Protein AF-A0A952H9U9-F1 (afdb_monomer)

Mean predicted aligned error: 9.05 Å

Foldseek 3Di:
DVVVVCVVPPDQFEQADFPCVPDDNVQSVQCVVVVQGGNVSVLVLCQVVAQCSCVPGPPCDPVNVVVSLVVCQVRCVRHVGHRDPRNPDPPVNDDPVRVCVVDAADCPDDDLVRHDDDPVGFALPPPPDDDCVPDPQPDNTPSSVVVVVVVPDDDDDPVRVVVVVVVVPPD

Sequence (171 aa):
ALRWLEGLLAQTPRAGDAVASWLNPSLAAHIEQAGLFTLAQLIDHINGIGKLWHGSIPALGTAKAGLVVAWLGEHQASLGRAVGRHIVRARTALLRSELDAVVAPASDIRPLEKFIVPAELDGRHGAYRRPQAQCLLKASNDHQAILAWIQSKHGLTLEQKLALRAGRRHP

pLDDT: mean 88.31, std 11.75, range [41.78, 98.44]

Solvent-accessible surface area (backbone atoms only — not comparable to full-atom values): 10324 Å² total; per-residue (Å²): 115,67,72,61,53,52,66,74,64,61,74,78,66,42,29,82,40,48,33,62,81,79,40,59,64,74,58,22,52,35,40,38,74,66,73,32,54,24,44,44,50,44,42,52,47,38,56,71,62,24,68,62,44,45,78,81,31,72,96,46,48,71,69,60,48,49,51,53,52,51,54,48,54,76,41,20,81,60,33,74,48,72,68,53,71,60,42,80,47,55,76,88,78,51,54,70,69,63,58,53,66,75,54,72,70,39,72,62,99,56,61,77,96,34,42,44,70,55,81,94,71,28,48,63,82,40,94,84,59,74,61,67,94,80,44,91,64,96,44,77,30,48,66,50,42,51,51,54,52,57,68,70,53,79,74,78,51,71,66,57,52,50,52,56,55,57,62,71,70,60,133

Structure (mmCIF, N/CA/C/O backbone):
data_AF-A0A952H9U9-F1
#
_entry.id   AF-A0A952H9U9-F1
#
loop_
_atom_site.group_PDB
_atom_site.id
_atom_site.type_symbol
_atom_site.label_atom_id
_atom_site.label_alt_id
_atom_site.label_comp_id
_atom_site.label_asym_id
_atom_site.label_entity_id
_atom_site.label_seq_id
_atom_site.pdbx_PDB_ins_code
_atom_site.Cartn_x
_atom_site.Cartn_y
_atom_site.Cartn_z
_atom_site.occupancy
_atom_site.B_iso_or_equiv
_atom_site.auth_seq_id
_atom_site.auth_comp_id
_atom_site.auth_asym_id
_atom_site.auth_atom_id
_atom_site.pdbx_PDB_model_num
ATOM 1 N N . ALA A 1 1 ? -14.101 -13.080 39.343 1.00 52.91 1 ALA A N 1
ATOM 2 C CA . ALA A 1 1 ? -15.473 -13.161 38.798 1.00 52.91 1 ALA A CA 1
ATOM 3 C C . ALA A 1 1 ? -15.664 -12.266 37.564 1.00 52.91 1 ALA A C 1
ATOM 5 O O . ALA A 1 1 ? -16.077 -12.798 36.546 1.00 52.91 1 ALA A O 1
ATOM 6 N N . LEU A 1 2 ? -15.290 -10.972 37.586 1.00 56.38 2 LEU A N 1
ATOM 7 C CA . LEU A 1 2 ? -15.433 -10.073 36.417 1.00 56.38 2 LEU A CA 1
ATOM 8 C C . LEU A 1 2 ? -14.682 -10.533 35.148 1.00 56.38 2 LEU A C 1
ATOM 10 O O . LEU A 1 2 ? -15.258 -10.507 34.070 1.00 56.38 2 LEU A O 1
ATOM 14 N N . ARG A 1 3 ? -13.453 -11.056 35.278 1.00 53.44 3 ARG A N 1
ATOM 15 C CA . ARG A 1 3 ? -12.661 -11.568 34.137 1.00 53.44 3 ARG A CA 1
ATOM 16 C C . ARG A 1 3 ? -13.327 -12.697 33.337 1.00 53.44 3 ARG A C 1
ATOM 18 O O . ARG A 1 3 ? -13.009 -12.888 32.171 1.00 53.44 3 ARG A O 1
ATOM 25 N N . TRP A 1 4 ? -14.227 -13.460 33.958 1.00 48.09 4 TRP A N 1
ATOM 26 C CA . TRP A 1 4 ? -14.956 -14.539 33.285 1.00 48.09 4 TRP A CA 1
ATOM 27 C C . TRP A 1 4 ? -16.114 -13.990 32.433 1.00 48.09 4 TRP A C 1
ATOM 29 O O . TRP A 1 4 ? -16.327 -14.465 31.324 1.00 48.09 4 TRP A O 1
ATOM 39 N N . LEU A 1 5 ? -16.786 -12.927 32.897 1.00 43.91 5 LEU A N 1
ATOM 40 C CA . LEU A 1 5 ? -17.795 -12.191 32.122 1.00 43.91 5 LEU A CA 1
ATOM 41 C C . LEU A 1 5 ? -17.170 -11.344 31.002 1.00 43.91 5 LEU A C 1
ATOM 43 O O . LEU A 1 5 ? -17.731 -11.281 29.914 1.00 43.91 5 LEU A O 1
ATOM 47 N N . GLU A 1 6 ? -15.989 -10.760 31.229 1.00 50.59 6 GLU A N 1
ATOM 48 C CA . GLU A 1 6 ? -15.210 -10.083 30.177 1.00 50.59 6 GLU A CA 1
ATOM 49 C C . GLU A 1 6 ? -14.847 -11.048 29.038 1.00 50.59 6 GLU A C 1
ATOM 51 O O . GLU A 1 6 ? -14.993 -10.701 27.870 1.00 50.59 6 GLU A O 1
ATOM 56 N N . GLY A 1 7 ? -14.461 -12.289 29.358 1.00 53.38 7 GLY A N 1
ATOM 57 C CA . GLY A 1 7 ? -14.186 -13.325 28.356 1.00 53.38 7 GLY A CA 1
ATOM 58 C C . GLY A 1 7 ? -15.424 -13.835 27.604 1.00 53.38 7 GLY A C 1
ATOM 59 O O . GLY A 1 7 ? -15.295 -14.292 26.474 1.00 53.38 7 GLY A O 1
ATOM 60 N N . LEU A 1 8 ? -16.617 -13.738 28.201 1.00 48.03 8 LEU A N 1
ATOM 61 C CA . LEU A 1 8 ? -17.895 -14.146 27.596 1.00 48.03 8 LEU A CA 1
ATOM 62 C C . LEU A 1 8 ? -18.527 -13.058 26.710 1.00 48.03 8 LEU A C 1
ATOM 64 O O . LEU A 1 8 ? -19.363 -13.375 25.866 1.00 48.03 8 LEU A O 1
ATOM 68 N N . LEU A 1 9 ? -18.131 -11.793 26.887 1.00 53.78 9 LEU A N 1
ATOM 69 C CA . LEU A 1 9 ? -18.650 -10.639 26.140 1.00 53.78 9 LEU A CA 1
ATOM 70 C C . LEU A 1 9 ? -17.652 -10.045 25.140 1.00 53.78 9 LEU A C 1
ATOM 72 O O . LEU A 1 9 ? -18.038 -9.172 24.361 1.00 53.78 9 LEU A O 1
ATOM 76 N N . ALA A 1 10 ? -16.395 -10.497 25.143 1.00 67.50 10 ALA A N 1
ATOM 77 C CA . ALA A 1 10 ? -15.385 -10.076 24.181 1.00 67.50 10 ALA A CA 1
ATOM 78 C C . ALA A 1 10 ? -15.749 -10.588 22.781 1.00 67.50 10 ALA A C 1
ATOM 80 O O . ALA A 1 10 ? -15.315 -11.652 22.336 1.00 67.50 10 ALA A O 1
ATOM 81 N N . GLN A 1 11 ? -16.583 -9.820 22.083 1.00 82.31 11 GLN A N 1
ATOM 82 C CA . GLN A 1 11 ? -16.817 -10.025 20.665 1.00 82.31 11 GLN A CA 1
ATOM 83 C C . GLN A 1 11 ? -15.470 -9.920 19.947 1.00 82.31 11 GLN A C 1
ATOM 85 O O . GLN A 1 11 ? -14.582 -9.166 20.345 1.00 82.31 11 GLN A O 1
ATOM 90 N N . THR A 1 12 ? -15.281 -10.728 18.914 1.00 90.75 12 THR A N 1
ATOM 91 C CA . THR A 1 12 ? -14.065 -10.667 18.110 1.00 90.75 12 THR A CA 1
ATOM 92 C C . THR A 1 12 ? -14.292 -9.675 16.969 1.00 90.75 12 THR A C 1
ATOM 94 O O . THR A 1 12 ? -15.260 -9.868 16.227 1.00 90.75 12 THR A O 1
ATOM 97 N N . PRO A 1 13 ? -13.437 -8.651 16.791 1.00 94.25 13 PRO A N 1
ATOM 98 C CA . PRO A 1 13 ? -13.635 -7.650 15.754 1.00 94.25 13 PRO A CA 1
ATOM 99 C C . PRO A 1 13 ? -13.545 -8.276 14.369 1.00 94.25 13 PRO A C 1
ATOM 101 O O . PRO A 1 13 ? -12.637 -9.064 14.074 1.00 94.25 13 PRO A O 1
ATOM 104 N N . ARG A 1 14 ? -14.489 -7.903 13.510 1.00 96.25 14 ARG A N 1
ATOM 105 C CA . ARG A 1 14 ? -14.561 -8.315 12.109 1.00 96.25 14 ARG A CA 1
ATOM 106 C C . ARG A 1 14 ? -14.276 -7.125 11.212 1.00 96.25 14 ARG A C 1
ATOM 108 O O . ARG A 1 14 ? -14.555 -5.980 11.547 1.00 96.25 14 ARG A O 1
ATOM 115 N N . ALA A 1 15 ? -13.755 -7.401 10.021 1.00 96.31 15 ALA A N 1
ATOM 116 C CA . ALA A 1 15 ? -13.359 -6.357 9.075 1.00 96.31 15 ALA A CA 1
ATOM 117 C C . ALA A 1 15 ? -14.500 -5.371 8.742 1.00 96.31 15 ALA A C 1
ATOM 119 O O . ALA A 1 15 ? -14.254 -4.187 8.533 1.00 96.31 15 ALA A O 1
ATOM 120 N N . GLY A 1 16 ? -15.739 -5.866 8.683 1.00 96.94 16 GLY A N 1
ATOM 121 C CA . GLY A 1 16 ? -16.924 -5.065 8.372 1.00 96.94 16 GLY A CA 1
ATOM 122 C C . GLY A 1 16 ? -17.494 -4.274 9.550 1.00 96.94 16 GLY A C 1
ATOM 123 O O . GLY A 1 16 ? -18.430 -3.509 9.339 1.00 96.94 16 GLY A O 1
ATOM 124 N N . ASP A 1 17 ? -16.966 -4.446 10.762 1.00 96.94 17 ASP A N 1
ATOM 125 C CA . ASP A 1 17 ? -17.481 -3.744 11.932 1.00 96.94 17 ASP A CA 1
ATOM 126 C C . ASP A 1 17 ? -17.208 -2.244 11.833 1.00 96.94 17 ASP A C 1
ATOM 128 O O . ASP A 1 17 ? -16.177 -1.813 11.299 1.00 96.94 17 ASP A O 1
ATOM 132 N N . ALA A 1 18 ? -18.126 -1.454 12.390 1.00 97.62 18 ALA A N 1
ATOM 133 C CA . ALA A 1 18 ? -17.980 -0.011 12.443 1.00 97.62 18 ALA A CA 1
ATOM 134 C C . ALA A 1 18 ? -16.792 0.386 13.331 1.00 97.62 18 ALA A C 1
ATOM 136 O O . ALA A 1 18 ? -16.588 -0.176 14.410 1.00 97.62 18 ALA A O 1
ATOM 137 N N . VAL A 1 19 ? -16.030 1.402 12.925 1.00 96.88 19 VAL A N 1
ATOM 138 C CA . VAL A 1 19 ? -14.915 1.928 13.733 1.00 96.88 19 VAL A CA 1
ATOM 139 C C . VAL A 1 19 ? -15.396 2.439 15.097 1.00 96.88 19 VAL A C 1
ATOM 141 O O . VAL A 1 19 ? -14.703 2.260 16.099 1.00 96.88 19 VAL A O 1
ATOM 144 N N . ALA A 1 20 ? -16.611 2.993 15.166 1.00 96.25 20 ALA A N 1
ATOM 145 C CA . ALA A 1 20 ? -17.247 3.443 16.403 1.00 96.25 20 ALA A CA 1
ATOM 146 C C . ALA A 1 20 ? -17.583 2.316 17.392 1.00 96.25 20 ALA A C 1
ATOM 148 O O . ALA A 1 20 ? -17.741 2.585 18.580 1.00 96.25 20 ALA A O 1
ATOM 149 N N . SER A 1 21 ? -17.659 1.060 16.938 1.00 94.94 21 SER A N 1
ATOM 150 C CA . SER A 1 21 ? -17.891 -0.092 17.819 1.00 94.94 21 SER A CA 1
ATOM 151 C C . SER A 1 21 ? -16.646 -0.502 18.611 1.00 94.94 21 SER A C 1
ATOM 153 O O . SER A 1 21 ? -16.773 -1.195 19.616 1.00 94.94 21 SER A O 1
ATOM 155 N N . TRP A 1 22 ? -15.455 -0.080 18.171 1.00 94.62 22 TRP A N 1
ATOM 156 C CA . TRP A 1 22 ? -14.173 -0.574 18.691 1.00 94.62 22 TRP A CA 1
ATOM 157 C C . TRP A 1 22 ? -13.233 0.520 19.189 1.00 94.62 22 TRP A C 1
ATOM 159 O O . TRP A 1 22 ? -12.373 0.265 20.031 1.00 94.62 22 TRP A O 1
ATOM 169 N N . LEU A 1 23 ? -13.365 1.740 18.671 1.00 92.50 23 LEU A N 1
ATOM 170 C CA . LEU A 1 23 ? -12.487 2.854 19.006 1.00 92.50 23 LEU A CA 1
ATOM 171 C C . LEU A 1 23 ? -13.176 3.828 19.962 1.00 92.50 23 LEU A C 1
ATOM 173 O O . LEU A 1 23 ? -14.399 3.903 20.049 1.00 92.50 23 LEU A O 1
ATOM 177 N N . ASN A 1 24 ? -12.371 4.625 20.668 1.00 90.69 24 ASN A N 1
ATOM 178 C CA . ASN A 1 24 ? -12.890 5.702 21.508 1.00 90.69 24 ASN A CA 1
ATOM 179 C C . ASN A 1 24 ? -13.835 6.620 20.691 1.00 90.69 24 ASN A C 1
ATOM 181 O O . ASN A 1 24 ? -13.440 7.018 19.593 1.00 90.69 24 ASN A O 1
ATOM 185 N N . PRO A 1 25 ? -15.007 7.033 21.220 1.00 93.06 25 PRO A N 1
ATOM 186 C CA . PRO A 1 25 ? -16.011 7.777 20.451 1.00 93.06 25 PRO A CA 1
ATOM 187 C C . PRO A 1 25 ? -15.489 9.044 19.769 1.00 93.06 25 PRO A C 1
ATOM 189 O O . PRO A 1 25 ? -15.823 9.314 18.619 1.00 93.06 25 PRO A O 1
ATOM 192 N N . SER A 1 26 ? -14.618 9.806 20.442 1.00 92.06 26 SER A N 1
ATOM 193 C CA . SER A 1 26 ? -14.026 11.006 19.845 1.00 92.06 26 SER A CA 1
ATOM 194 C C . SER A 1 26 ? -13.116 10.644 18.673 1.00 92.06 26 SER A C 1
ATOM 196 O O . SER A 1 26 ? -13.159 11.295 17.636 1.00 92.06 26 SER A O 1
ATOM 198 N N . LEU A 1 27 ? -12.308 9.591 18.804 1.00 92.31 27 LEU A N 1
ATOM 199 C CA . LEU A 1 27 ? -11.440 9.125 17.726 1.00 92.31 27 LEU A CA 1
ATOM 200 C C . LEU A 1 27 ? -12.250 8.571 16.547 1.00 92.31 27 LEU A C 1
ATOM 202 O O . LEU A 1 27 ? -11.966 8.926 15.406 1.00 92.31 27 LEU A O 1
ATOM 206 N N . ALA A 1 28 ? -13.255 7.741 16.828 1.00 95.38 28 ALA A N 1
ATOM 207 C CA . ALA A 1 28 ? -14.143 7.185 15.816 1.00 95.38 28 ALA A CA 1
ATOM 208 C C . ALA A 1 28 ? -14.814 8.292 14.994 1.00 95.38 28 ALA A C 1
ATOM 210 O O . ALA A 1 28 ? -14.739 8.249 13.773 1.00 95.38 28 ALA A O 1
ATOM 211 N N . ALA A 1 29 ? -15.331 9.340 15.643 1.00 95.94 29 ALA A N 1
ATOM 212 C CA . ALA A 1 29 ? -15.954 10.466 14.949 1.00 95.94 29 ALA A CA 1
ATOM 213 C C . ALA A 1 29 ? -15.005 11.160 13.953 1.00 95.94 29 ALA A C 1
ATOM 215 O O . ALA A 1 29 ? -15.408 11.460 12.833 1.00 95.94 29 ALA A O 1
ATOM 216 N N . HIS A 1 30 ? -13.736 11.386 14.314 1.00 95.69 30 HIS A N 1
ATOM 217 C CA . HIS A 1 30 ? -12.762 11.982 13.386 1.00 95.69 30 HIS A CA 1
ATOM 218 C C . HIS A 1 30 ? -12.423 11.049 12.212 1.00 95.69 30 HIS A C 1
ATOM 220 O O . HIS A 1 30 ? -12.217 11.513 11.093 1.00 95.69 30 HIS A O 1
ATOM 226 N N . ILE A 1 31 ? -12.357 9.737 12.460 1.00 95.81 31 ILE A N 1
ATOM 227 C CA . ILE A 1 31 ? -12.095 8.719 11.432 1.00 95.81 31 ILE A CA 1
ATOM 228 C C . ILE A 1 31 ? -13.292 8.607 10.466 1.00 95.81 31 ILE A C 1
ATOM 230 O O . ILE A 1 31 ? -13.101 8.600 9.251 1.00 95.81 31 ILE A O 1
ATOM 234 N N . GLU A 1 32 ? -14.520 8.621 10.981 1.00 97.06 32 GLU A N 1
ATOM 235 C CA . GLU A 1 32 ? -15.754 8.608 10.184 1.00 97.06 32 GLU A CA 1
ATOM 236 C C . GLU A 1 32 ? -15.929 9.897 9.372 1.00 97.06 32 GLU A C 1
ATOM 238 O O . GLU A 1 32 ? -16.297 9.843 8.201 1.00 97.06 32 GLU A O 1
ATOM 243 N N . GLN A 1 33 ? -15.583 11.059 9.938 1.00 96.06 33 GLN A N 1
ATOM 244 C CA . GLN A 1 33 ? -15.540 12.331 9.202 1.00 96.06 33 GLN A CA 1
ATOM 245 C C . GLN A 1 33 ? -14.514 12.319 8.059 1.00 96.06 33 GLN A C 1
ATOM 247 O O . GLN A 1 33 ? -14.696 13.022 7.067 1.00 96.06 33 GLN A O 1
ATOM 252 N N . ALA A 1 34 ? -13.462 11.502 8.167 1.00 94.62 34 ALA A N 1
ATOM 253 C CA . ALA A 1 34 ? -12.514 11.246 7.084 1.00 94.62 34 ALA A CA 1
ATOM 254 C C . ALA A 1 34 ? -13.016 10.196 6.066 1.00 94.62 34 ALA A C 1
ATOM 256 O O . ALA A 1 34 ? -12.274 9.823 5.158 1.00 94.62 34 ALA A O 1
ATOM 257 N N . GLY A 1 35 ? -14.262 9.724 6.195 1.00 96.31 35 GLY A N 1
ATOM 258 C CA . GLY A 1 35 ? -14.905 8.776 5.281 1.00 96.31 35 GLY A CA 1
ATOM 259 C C . GLY A 1 35 ? -14.584 7.303 5.553 1.00 96.31 35 GLY A C 1
ATOM 260 O O . GLY A 1 35 ? -14.840 6.456 4.698 1.00 96.31 35 GLY A O 1
ATOM 261 N N . LEU A 1 36 ? -14.009 6.983 6.715 1.00 97.25 36 LEU A N 1
ATOM 262 C CA . LEU A 1 36 ? -13.606 5.627 7.088 1.00 97.25 36 LEU A CA 1
ATOM 263 C C . LEU A 1 36 ? -14.576 5.083 8.142 1.00 97.25 36 LEU A C 1
ATOM 265 O O . LEU A 1 36 ? -14.476 5.412 9.318 1.00 97.25 36 LEU A O 1
ATOM 269 N N . PHE A 1 37 ? -15.522 4.243 7.732 1.00 97.94 37 PHE A N 1
ATOM 270 C CA . PHE A 1 37 ? -16.595 3.771 8.614 1.00 97.94 37 PHE A CA 1
ATOM 271 C C . PHE A 1 37 ? -16.340 2.377 9.176 1.00 97.94 37 PHE A C 1
ATOM 273 O O . PHE A 1 37 ? -16.841 2.052 10.245 1.00 97.94 37 PHE A O 1
ATOM 280 N N . THR A 1 38 ? -15.545 1.556 8.489 1.00 98.44 38 THR A N 1
ATOM 281 C CA . THR A 1 38 ? -15.274 0.163 8.876 1.00 98.44 38 THR A CA 1
ATOM 282 C C . THR A 1 38 ? -13.806 -0.077 9.205 1.00 98.44 38 THR A C 1
ATOM 284 O O . THR A 1 38 ? -12.916 0.618 8.702 1.00 98.44 38 THR A O 1
ATOM 287 N N . LEU A 1 39 ? -13.531 -1.112 10.003 1.00 98.25 39 LEU A N 1
ATOM 288 C CA . LEU A 1 39 ? -12.158 -1.537 10.289 1.00 98.25 39 LEU A CA 1
ATOM 289 C C . LEU A 1 39 ? -11.389 -1.908 9.008 1.00 98.25 39 LEU A C 1
ATOM 291 O O . LEU A 1 39 ? -10.211 -1.581 8.886 1.00 98.25 39 LEU A O 1
ATOM 295 N N . ALA A 1 40 ? -12.050 -2.520 8.021 1.00 97.94 40 ALA A N 1
ATOM 296 C CA . ALA A 1 40 ? -11.459 -2.822 6.718 1.00 97.94 40 ALA A CA 1
ATOM 297 C C . ALA A 1 40 ? -11.025 -1.554 5.971 1.00 97.94 40 ALA A C 1
ATOM 299 O O . ALA A 1 40 ? -9.887 -1.484 5.512 1.00 97.94 40 ALA A O 1
ATOM 300 N N . GLN A 1 41 ? -11.898 -0.544 5.893 1.00 98.19 41 GLN A N 1
ATOM 301 C CA . GLN A 1 41 ? -11.571 0.739 5.260 1.00 98.19 41 GLN A CA 1
ATOM 302 C C . GLN A 1 41 ? -10.400 1.427 5.961 1.00 98.19 41 GLN A C 1
ATOM 304 O O . GLN A 1 41 ? -9.511 1.956 5.297 1.00 98.19 41 GLN A O 1
ATOM 309 N N . LEU A 1 42 ? -10.367 1.385 7.294 1.00 97.50 42 LEU A N 1
ATOM 310 C CA . LEU A 1 42 ? -9.265 1.944 8.067 1.00 97.50 42 LEU A CA 1
ATOM 311 C C . LEU A 1 42 ? -7.939 1.229 7.764 1.00 97.50 42 LEU A C 1
ATOM 313 O O . LEU A 1 42 ? -6.937 1.898 7.516 1.00 97.50 42 LEU A O 1
ATOM 317 N N . ILE A 1 43 ? -7.920 -0.108 7.729 1.00 97.69 43 ILE A N 1
ATOM 318 C CA . ILE A 1 43 ? -6.713 -0.882 7.385 1.00 97.69 43 ILE A CA 1
ATOM 319 C C . ILE A 1 43 ? -6.251 -0.573 5.957 1.00 97.69 43 ILE A C 1
ATOM 321 O O . ILE A 1 43 ? -5.055 -0.376 5.732 1.00 97.69 43 ILE A O 1
ATOM 325 N N . ASP A 1 44 ? -7.176 -0.491 5.002 1.00 97.38 44 ASP A N 1
ATOM 326 C CA . ASP A 1 44 ? -6.860 -0.200 3.602 1.00 97.38 44 ASP A CA 1
ATOM 327 C C . ASP A 1 44 ? -6.295 1.215 3.437 1.00 97.38 44 ASP A C 1
ATOM 329 O O . ASP A 1 44 ? -5.292 1.404 2.747 1.00 97.38 44 ASP A O 1
ATOM 333 N N . HIS A 1 45 ? -6.861 2.197 4.143 1.00 96.75 45 HIS A N 1
ATOM 334 C CA . HIS A 1 45 ? -6.348 3.568 4.195 1.00 96.75 45 HIS A CA 1
ATOM 335 C C . HIS A 1 45 ? -4.945 3.636 4.806 1.00 96.75 45 HIS A C 1
ATOM 337 O O . HIS A 1 45 ? -4.041 4.249 4.230 1.00 96.75 45 HIS A O 1
ATOM 343 N N . ILE A 1 46 ? -4.737 2.961 5.943 1.00 96.19 46 ILE A N 1
ATOM 344 C CA . ILE A 1 46 ? -3.424 2.847 6.590 1.00 96.19 46 ILE A CA 1
ATOM 345 C C . ILE A 1 46 ? -2.411 2.275 5.593 1.00 96.19 46 ILE A C 1
ATOM 347 O O . ILE A 1 46 ? -1.364 2.878 5.357 1.00 96.19 46 ILE A O 1
ATOM 351 N N . ASN A 1 47 ? -2.741 1.149 4.959 1.00 95.44 47 ASN A N 1
ATOM 352 C CA . ASN A 1 47 ? -1.878 0.463 4.000 1.00 95.44 47 ASN A CA 1
ATOM 353 C C . ASN A 1 47 ? -1.599 1.277 2.735 1.00 95.44 47 ASN A C 1
ATOM 355 O O . ASN A 1 47 ? -0.463 1.248 2.253 1.00 95.44 47 ASN A O 1
ATOM 359 N N . GLY A 1 48 ? -2.587 2.016 2.234 1.00 93.44 48 GLY A N 1
ATOM 360 C CA . GLY A 1 48 ? -2.460 2.849 1.042 1.00 93.44 48 GLY A CA 1
ATOM 361 C C . GLY A 1 48 ? -1.570 4.074 1.250 1.00 93.44 48 GLY A C 1
ATOM 362 O O . GLY A 1 48 ? -0.730 4.368 0.402 1.00 93.44 48 GLY A O 1
ATOM 363 N N . ILE A 1 49 ? -1.706 4.773 2.384 1.00 92.50 49 ILE A N 1
ATOM 364 C CA . ILE A 1 49 ? -0.932 6.000 2.652 1.00 92.50 49 ILE A CA 1
ATOM 365 C C . ILE A 1 49 ? 0.423 5.699 3.308 1.00 92.50 49 ILE A C 1
ATOM 367 O O . ILE A 1 49 ? 1.411 6.403 3.078 1.00 92.50 49 ILE A O 1
ATOM 371 N N . GLY A 1 50 ? 0.513 4.648 4.121 1.00 90.88 50 GLY A N 1
ATOM 372 C CA . GLY A 1 50 ? 1.741 4.292 4.823 1.00 90.88 50 GLY A CA 1
ATOM 373 C C . GLY A 1 50 ? 1.939 5.074 6.121 1.00 90.88 50 GLY A C 1
ATOM 374 O O . GLY A 1 50 ? 0.991 5.480 6.784 1.00 90.88 50 GLY A O 1
ATOM 375 N N . LYS A 1 51 ? 3.199 5.309 6.507 1.00 87.25 51 LYS A N 1
ATOM 376 C CA . LYS A 1 51 ? 3.587 5.895 7.808 1.00 87.25 51 LYS A CA 1
ATOM 377 C C . LYS A 1 51 ? 2.850 7.193 8.190 1.00 87.25 51 LYS A C 1
ATOM 379 O O . LYS A 1 51 ? 2.697 7.471 9.373 1.00 87.25 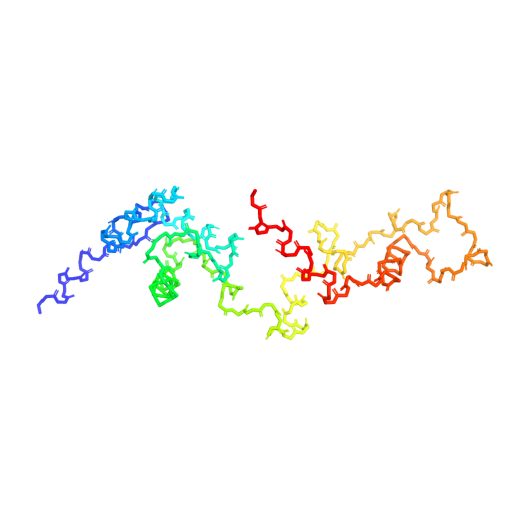51 LYS A O 1
ATOM 384 N N . LEU A 1 52 ? 2.419 7.990 7.210 1.00 89.44 52 LEU A N 1
ATOM 385 C CA . LEU A 1 52 ? 1.767 9.290 7.419 1.00 89.44 52 LEU A CA 1
ATOM 386 C C . LEU A 1 52 ? 0.235 9.243 7.287 1.00 89.44 52 LEU A C 1
ATOM 388 O O . LEU A 1 52 ? -0.386 10.297 7.182 1.00 89.44 52 LEU A O 1
ATOM 392 N N . TRP A 1 53 ? -0.383 8.057 7.302 1.00 93.56 53 TRP A N 1
ATOM 393 C CA . TRP A 1 53 ? -1.831 7.866 7.119 1.00 93.56 53 TRP A CA 1
ATOM 394 C C . TRP A 1 53 ? -2.710 8.715 8.044 1.00 93.56 53 TRP A C 1
ATOM 396 O O . TRP A 1 53 ? -3.804 9.121 7.659 1.00 93.56 53 TRP A O 1
ATOM 406 N N . HIS A 1 54 ? -2.227 8.994 9.255 1.00 94.44 54 HIS A N 1
ATOM 407 C CA . HIS A 1 54 ? -2.953 9.772 10.251 1.00 94.44 54 HIS A CA 1
ATOM 408 C C . HIS A 1 54 ? -2.924 11.283 9.972 1.00 94.44 54 HIS A C 1
ATOM 410 O O . HIS A 1 54 ? -3.689 12.028 10.571 1.00 94.44 54 HIS A O 1
ATOM 416 N N . GLY A 1 55 ? -2.053 11.754 9.072 1.00 93.06 55 GLY A N 1
ATOM 417 C CA . GLY A 1 55 ? -1.854 13.180 8.805 1.00 93.06 55 GLY A CA 1
ATOM 418 C C . GLY A 1 55 ? -3.068 13.887 8.197 1.00 93.06 55 GLY A C 1
ATOM 419 O O . GLY A 1 55 ? -3.173 15.102 8.323 1.00 93.06 55 GLY A O 1
ATOM 420 N N . SER A 1 56 ? -3.985 13.146 7.567 1.00 89.00 56 SER A N 1
ATOM 421 C CA . SER A 1 56 ? -5.235 13.681 7.014 1.00 89.00 56 SER A CA 1
ATOM 422 C C . SER A 1 56 ? -6.421 13.604 7.980 1.00 89.00 56 SER A C 1
ATOM 424 O O . SER A 1 56 ? -7.505 14.050 7.621 1.00 89.00 56 SER A O 1
ATOM 426 N N . ILE A 1 57 ? -6.247 13.028 9.176 1.00 92.38 57 ILE A N 1
ATOM 427 C CA . ILE A 1 57 ? -7.325 12.821 10.150 1.00 92.38 57 ILE A CA 1
ATOM 428 C C . ILE A 1 57 ? -7.128 13.814 11.305 1.00 92.38 57 ILE A C 1
ATOM 430 O O . ILE A 1 57 ? -6.153 13.692 12.058 1.00 92.38 57 ILE A O 1
ATOM 434 N N . PRO A 1 58 ? -8.019 14.810 11.469 1.00 88.62 58 PRO A N 1
ATOM 435 C CA . PRO A 1 58 ? -7.898 15.790 12.541 1.00 88.62 58 PRO A CA 1
ATOM 436 C C . PRO A 1 58 ? -7.846 15.125 13.924 1.00 88.62 58 PRO A C 1
ATOM 438 O O . PRO A 1 58 ? -8.452 14.082 14.154 1.00 88.62 58 PRO A O 1
ATOM 441 N N . ALA A 1 59 ? -7.093 15.724 14.851 1.00 86.94 59 ALA A N 1
ATOM 442 C CA . ALA A 1 59 ? -6.920 15.249 16.232 1.00 86.94 59 ALA A CA 1
ATOM 443 C C . ALA A 1 59 ? -6.314 13.831 16.410 1.00 86.94 59 ALA A C 1
ATOM 445 O O . ALA A 1 59 ? -6.225 13.334 17.545 1.00 86.94 59 ALA A O 1
ATOM 446 N N . LEU A 1 60 ? -5.818 13.204 15.333 1.00 92.75 60 LEU A N 1
ATOM 447 C CA . LEU A 1 60 ? -5.116 11.921 15.365 1.00 92.75 60 LEU A CA 1
ATOM 448 C C . LEU A 1 60 ? -3.590 12.101 15.297 1.00 92.75 60 LEU A C 1
ATOM 450 O O . LEU A 1 60 ? -2.957 12.100 14.241 1.00 92.75 60 LEU A O 1
ATOM 454 N N . GLY A 1 61 ? -2.983 12.251 16.475 1.00 90.75 61 GLY A N 1
ATOM 455 C CA . GLY A 1 61 ? -1.528 12.310 16.628 1.00 90.75 61 GLY A CA 1
ATOM 456 C C . GLY A 1 61 ? -0.841 10.947 16.481 1.00 90.75 61 GLY A C 1
ATOM 457 O O . GLY A 1 61 ? -1.473 9.895 16.579 1.00 90.75 61 GLY A O 1
ATOM 458 N N . THR A 1 62 ? 0.485 10.973 16.333 1.00 91.50 62 THR A N 1
ATOM 459 C CA . THR A 1 62 ? 1.343 9.785 16.155 1.00 91.50 62 THR A CA 1
ATOM 460 C C . THR A 1 62 ? 1.153 8.727 17.244 1.00 91.50 62 THR A C 1
ATOM 462 O O . THR A 1 62 ? 1.077 7.543 16.932 1.00 91.50 62 THR A O 1
ATOM 465 N N . ALA A 1 63 ? 1.034 9.135 18.512 1.00 92.19 63 ALA A N 1
ATOM 466 C CA . ALA A 1 63 ? 0.849 8.211 19.633 1.00 92.19 63 ALA A CA 1
ATOM 467 C C . ALA A 1 63 ? -0.479 7.438 19.534 1.00 92.19 63 ALA A C 1
ATOM 469 O O . ALA A 1 63 ? -0.489 6.212 19.597 1.00 92.19 63 ALA A O 1
ATOM 470 N N . LYS A 1 64 ? -1.594 8.146 19.304 1.00 92.50 64 LYS A N 1
ATOM 471 C CA . LYS A 1 64 ? -2.920 7.530 19.123 1.00 92.50 64 LYS A CA 1
ATOM 472 C C . LYS A 1 64 ? -2.958 6.648 17.873 1.00 92.50 64 LYS A C 1
ATOM 474 O O . LYS A 1 64 ? -3.479 5.542 17.929 1.00 92.50 64 LYS A O 1
ATOM 479 N N . ALA A 1 65 ? -2.361 7.106 16.773 1.00 94.25 65 ALA A N 1
ATOM 480 C CA . ALA A 1 65 ? -2.235 6.317 15.551 1.00 94.25 65 ALA A CA 1
ATOM 481 C C . ALA A 1 65 ? -1.445 5.017 15.790 1.00 94.25 65 ALA A C 1
ATOM 483 O O . ALA A 1 65 ? -1.829 3.964 15.288 1.00 94.25 65 ALA A O 1
ATOM 484 N N . GLY A 1 66 ? -0.380 5.076 16.595 1.00 94.19 66 GLY A N 1
ATOM 485 C CA . GLY A 1 66 ? 0.392 3.905 17.005 1.00 94.19 66 GLY A CA 1
ATOM 486 C C . GLY A 1 66 ? -0.440 2.890 17.789 1.00 94.19 66 GLY A C 1
ATOM 487 O O . GLY A 1 66 ? -0.373 1.703 17.487 1.00 94.19 66 GLY A O 1
ATOM 488 N N . LEU A 1 67 ? -1.273 3.351 18.729 1.00 94.44 67 LEU A N 1
ATOM 489 C CA . LEU A 1 67 ? -2.189 2.481 19.478 1.00 94.44 67 LEU A CA 1
ATOM 490 C C . LEU A 1 67 ? -3.216 1.802 18.564 1.00 94.44 67 LEU A C 1
ATOM 492 O O . LEU A 1 67 ? -3.444 0.604 18.696 1.00 94.44 67 LEU A O 1
ATOM 496 N N . VAL A 1 68 ? -3.786 2.540 17.605 1.00 94.94 68 VAL A N 1
ATOM 497 C CA . VAL A 1 68 ? -4.708 1.973 16.606 1.00 94.94 68 VAL A CA 1
ATOM 498 C C . VAL A 1 68 ? -4.017 0.882 15.789 1.00 94.94 68 VAL A C 1
ATOM 500 O O . VAL A 1 68 ? -4.555 -0.210 15.641 1.00 94.94 68 VAL A O 1
ATOM 503 N N . VAL A 1 69 ? -2.807 1.147 15.286 1.00 95.81 69 VAL A N 1
ATOM 504 C CA . VAL A 1 69 ? -2.037 0.166 14.506 1.00 95.81 69 VAL A CA 1
ATOM 505 C C . VAL A 1 69 ? -1.688 -1.071 15.336 1.00 95.81 69 VAL A C 1
ATOM 507 O O . VAL A 1 69 ? -1.799 -2.183 14.825 1.00 95.81 69 VAL A O 1
ATOM 510 N N . ALA A 1 70 ? -1.294 -0.895 16.601 1.00 94.88 70 ALA A N 1
ATOM 511 C CA . ALA A 1 70 ? -0.998 -2.005 17.503 1.00 94.88 70 ALA A CA 1
ATOM 512 C C . ALA A 1 70 ? -2.235 -2.888 17.720 1.00 94.88 70 ALA A C 1
ATOM 514 O O . ALA A 1 70 ? -2.171 -4.092 17.481 1.00 94.88 70 ALA A O 1
ATOM 515 N N . TRP A 1 71 ? -3.376 -2.277 18.053 1.00 95.62 71 TRP A N 1
ATOM 516 C CA . TRP A 1 71 ? -4.636 -2.991 18.257 1.00 95.62 71 TRP A CA 1
ATOM 517 C C . TRP A 1 71 ? -5.095 -3.744 16.997 1.00 95.62 71 TRP A C 1
ATOM 519 O O . TRP A 1 71 ? -5.462 -4.916 17.074 1.00 95.62 71 TRP A O 1
ATOM 529 N N . LEU A 1 72 ? -5.008 -3.121 15.815 1.00 95.62 72 LEU A N 1
ATOM 530 C CA . LEU A 1 72 ? -5.316 -3.787 14.541 1.00 95.62 72 LEU A CA 1
ATOM 531 C C . LEU A 1 72 ? -4.381 -4.977 14.273 1.00 95.62 72 LEU A C 1
ATOM 533 O O . LEU A 1 72 ? -4.816 -5.999 13.746 1.00 95.62 72 LEU A O 1
ATOM 537 N N . GLY A 1 73 ? -3.101 -4.860 14.639 1.00 94.69 73 GLY A N 1
ATOM 538 C CA . GLY A 1 73 ? -2.120 -5.938 14.513 1.00 94.69 73 GLY A CA 1
ATOM 539 C C . GLY A 1 73 ? -2.415 -7.132 15.425 1.00 94.69 73 GLY A C 1
ATOM 540 O O . GLY A 1 73 ? -2.309 -8.277 14.982 1.00 94.69 73 GLY A O 1
ATOM 541 N N . GLU A 1 74 ? -2.839 -6.875 16.664 1.00 94.25 74 GLU A N 1
ATOM 542 C CA . GLU A 1 74 ? -3.262 -7.909 17.623 1.00 94.25 74 GLU A CA 1
ATOM 543 C C . GLU A 1 74 ? -4.474 -8.706 17.118 1.00 94.25 74 GLU A C 1
ATOM 545 O O . GLU A 1 74 ? -4.566 -9.909 17.352 1.00 94.25 74 GLU A O 1
ATOM 550 N N . HIS A 1 75 ? -5.362 -8.063 16.355 1.00 95.12 75 HIS A N 1
ATOM 551 C CA . HIS A 1 75 ? -6.608 -8.656 15.862 1.00 95.12 75 HIS A CA 1
ATOM 552 C C . HIS A 1 75 ? -6.560 -9.057 14.376 1.00 95.12 75 HIS A C 1
ATOM 554 O O . HIS A 1 75 ? -7.588 -9.383 13.782 1.00 95.12 75 HIS A O 1
ATOM 560 N N . GLN A 1 76 ? -5.376 -9.088 13.749 1.00 94.56 76 GLN A N 1
ATOM 561 C CA . GLN A 1 76 ? -5.232 -9.364 12.309 1.00 94.56 76 GLN A CA 1
ATOM 562 C C . GLN A 1 76 ? -5.900 -10.677 11.859 1.00 94.56 76 GLN A C 1
ATOM 564 O O . GLN A 1 76 ? -6.431 -10.761 10.751 1.00 94.56 76 GLN A O 1
ATOM 569 N N . ALA A 1 77 ? -5.897 -11.695 12.728 1.00 94.12 77 ALA A N 1
ATOM 570 C CA . ALA A 1 77 ? -6.442 -13.015 12.430 1.00 94.12 77 ALA A CA 1
ATOM 571 C C . ALA A 1 77 ? -7.966 -12.978 12.245 1.00 94.12 77 ALA A C 1
ATOM 573 O O . ALA A 1 77 ? -8.487 -13.626 11.342 1.00 94.12 77 ALA A O 1
ATOM 574 N N . SER A 1 78 ? -8.680 -12.195 13.058 1.00 94.88 78 SER A N 1
ATOM 575 C CA . SER A 1 78 ? -10.138 -12.072 12.961 1.00 94.88 78 SER A CA 1
ATOM 576 C C . SER A 1 78 ? -10.587 -11.041 11.932 1.00 94.88 78 SER A C 1
ATOM 578 O O . SER A 1 78 ? -11.632 -11.192 11.301 1.00 94.88 78 SER A O 1
ATOM 580 N N . LEU A 1 79 ? -9.774 -10.006 11.727 1.00 95.69 79 LEU A N 1
ATOM 581 C CA . LEU A 1 79 ? -10.007 -8.980 10.717 1.00 95.69 79 LEU A CA 1
ATOM 582 C C . LEU A 1 79 ? -9.765 -9.504 9.294 1.00 95.69 79 LEU A C 1
ATOM 584 O O . LEU A 1 79 ? -10.221 -8.886 8.334 1.00 95.69 79 LEU A O 1
ATOM 588 N N . GLY A 1 80 ? -9.032 -10.614 9.134 1.00 94.75 80 GLY A N 1
ATOM 589 C CA . GLY A 1 80 ? -8.668 -11.179 7.828 1.00 94.75 80 GLY A CA 1
ATOM 590 C C . GLY A 1 80 ? -7.802 -10.239 6.979 1.00 94.75 80 GLY A C 1
ATOM 591 O O . GLY A 1 80 ? -7.678 -10.423 5.769 1.00 94.75 80 GLY A O 1
ATOM 592 N N . ARG A 1 81 ? -7.238 -9.199 7.601 1.00 93.75 81 ARG A N 1
ATOM 593 C CA . ARG A 1 81 ? -6.452 -8.132 6.979 1.00 93.75 81 ARG A CA 1
ATOM 594 C C . ARG A 1 81 ? -5.341 -7.729 7.934 1.00 93.75 81 ARG A C 1
ATOM 596 O O . ARG A 1 81 ? -5.569 -7.586 9.132 1.00 93.75 81 ARG A O 1
ATOM 603 N N . ALA A 1 82 ? -4.149 -7.516 7.390 1.00 93.38 82 ALA A N 1
ATOM 604 C CA . ALA A 1 82 ? -2.986 -7.106 8.163 1.00 93.38 82 ALA A CA 1
ATOM 605 C C . ALA A 1 82 ? -2.603 -5.660 7.843 1.00 93.38 82 ALA A C 1
ATOM 607 O O . ALA A 1 82 ? -2.623 -5.227 6.686 1.00 93.38 82 ALA A O 1
ATOM 608 N N . VAL A 1 83 ? -2.188 -4.928 8.873 1.00 93.62 83 VAL A N 1
ATOM 609 C CA . VAL A 1 83 ? -1.464 -3.672 8.689 1.00 93.62 83 VAL A CA 1
ATOM 610 C C . VAL A 1 83 ? -0.049 -4.005 8.209 1.00 93.62 83 VAL A C 1
ATOM 612 O O . VAL A 1 83 ? 0.657 -4.815 8.809 1.00 93.62 83 VAL A O 1
ATOM 615 N N . GLY A 1 84 ? 0.365 -3.418 7.091 1.00 89.62 84 GLY A N 1
ATOM 616 C CA . GLY A 1 84 ? 1.618 -3.752 6.430 1.00 89.62 84 GLY A CA 1
ATOM 617 C C . GLY A 1 84 ? 2.857 -3.341 7.230 1.00 89.62 84 GLY A C 1
ATOM 618 O O . GLY A 1 84 ? 2.880 -2.369 7.981 1.00 89.62 84 GLY A O 1
ATOM 619 N N . ARG A 1 85 ? 3.969 -4.050 7.025 1.00 85.19 85 ARG A N 1
ATOM 620 C CA . ARG A 1 85 ? 5.251 -3.723 7.683 1.00 85.19 85 ARG A CA 1
ATOM 621 C C . ARG A 1 85 ? 5.797 -2.334 7.306 1.00 85.19 85 ARG A C 1
ATOM 623 O O . ARG A 1 85 ? 6.562 -1.731 8.060 1.00 85.19 85 ARG A O 1
ATOM 630 N N . HIS A 1 86 ? 5.415 -1.824 6.133 1.00 84.81 86 HIS A N 1
ATOM 631 C CA . HIS A 1 86 ? 5.884 -0.554 5.567 1.00 84.81 86 HIS A CA 1
ATOM 632 C C . HIS A 1 86 ? 5.350 0.680 6.301 1.00 84.81 86 HIS A C 1
ATOM 634 O O . HIS A 1 86 ? 5.891 1.770 6.120 1.00 84.81 86 HIS A O 1
ATOM 640 N N . ILE A 1 87 ? 4.321 0.525 7.140 1.00 87.94 87 ILE A N 1
ATOM 641 C CA . ILE A 1 87 ? 3.804 1.617 7.975 1.00 87.94 87 ILE A CA 1
ATOM 642 C C . ILE A 1 87 ? 4.792 1.956 9.099 1.00 87.94 87 ILE A C 1
ATOM 644 O O . ILE A 1 87 ? 4.982 3.122 9.440 1.00 87.94 87 ILE A O 1
ATOM 648 N N . VAL A 1 88 ? 5.436 0.931 9.665 1.00 79.94 88 VAL A N 1
ATOM 649 C CA . VAL A 1 88 ? 6.318 1.056 10.834 1.00 79.94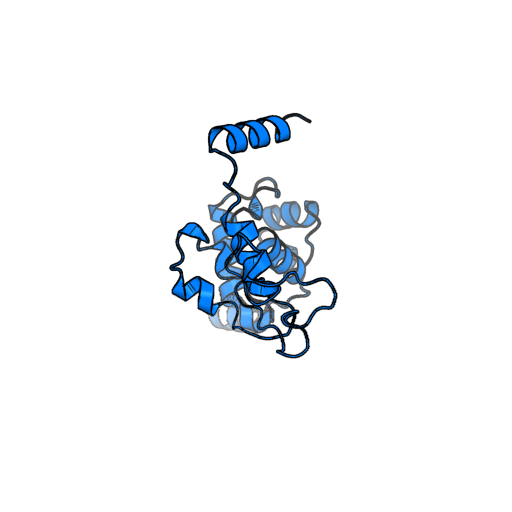 88 VAL A CA 1
ATOM 650 C C . VAL A 1 88 ? 7.752 1.351 10.406 1.00 79.94 88 VAL A C 1
ATOM 652 O O . VAL A 1 88 ? 8.416 2.225 10.967 1.00 79.94 88 VAL A O 1
ATOM 655 N N . ARG A 1 89 ? 8.239 0.645 9.380 1.00 80.56 89 ARG A N 1
ATOM 656 C CA . ARG A 1 89 ? 9.635 0.724 8.948 1.00 80.56 89 ARG A CA 1
ATOM 657 C C . ARG A 1 89 ? 9.737 1.455 7.616 1.00 80.56 89 ARG A C 1
ATOM 659 O O . ARG A 1 89 ? 9.210 1.011 6.598 1.00 80.56 89 ARG A O 1
ATOM 666 N N . ALA A 1 90 ? 10.431 2.592 7.629 1.00 80.38 90 ALA A N 1
ATOM 667 C CA . ALA A 1 90 ? 10.659 3.374 6.422 1.00 80.38 90 ALA A CA 1
ATOM 668 C C . ALA A 1 90 ? 11.451 2.553 5.397 1.00 80.38 90 ALA A C 1
ATOM 670 O O . ALA A 1 90 ? 12.413 1.875 5.755 1.00 80.38 90 ALA A O 1
ATOM 671 N N . ARG A 1 91 ? 11.101 2.683 4.111 1.00 80.31 91 ARG A N 1
ATOM 672 C CA . ARG A 1 91 ? 11.807 2.008 3.009 1.00 80.31 91 ARG A CA 1
ATOM 673 C C . ARG A 1 91 ? 13.320 2.253 3.040 1.00 80.31 91 ARG A C 1
ATOM 675 O O . ARG A 1 91 ? 14.084 1.350 2.734 1.00 80.31 91 ARG A O 1
ATOM 682 N N . THR A 1 92 ? 13.753 3.454 3.423 1.00 82.25 92 THR A N 1
ATOM 683 C CA . THR A 1 92 ? 15.175 3.834 3.514 1.00 82.25 92 THR A CA 1
ATOM 684 C C . THR A 1 92 ? 15.940 3.118 4.628 1.00 82.25 92 THR A C 1
ATOM 686 O O . THR A 1 92 ? 17.163 3.131 4.609 1.00 82.25 92 THR A O 1
ATOM 689 N N . ALA A 1 93 ? 15.243 2.507 5.588 1.00 83.56 93 ALA A N 1
ATOM 690 C CA . ALA A 1 93 ? 15.825 1.722 6.676 1.00 83.56 93 ALA A CA 1
ATOM 691 C C . ALA A 1 93 ? 15.798 0.203 6.401 1.00 83.56 93 ALA A C 1
ATOM 693 O O . ALA A 1 93 ? 16.090 -0.596 7.295 1.00 83.56 93 ALA A O 1
ATOM 694 N N . LEU A 1 94 ? 15.382 -0.209 5.199 1.00 83.94 94 LEU A N 1
ATOM 695 C CA . LEU A 1 94 ? 15.410 -1.601 4.753 1.00 83.94 94 LEU A CA 1
ATOM 696 C C . LEU A 1 94 ? 16.711 -1.875 3.997 1.00 83.94 94 LEU A C 1
ATOM 698 O O . LEU A 1 94 ? 17.137 -1.067 3.169 1.00 83.94 94 LEU A O 1
ATOM 702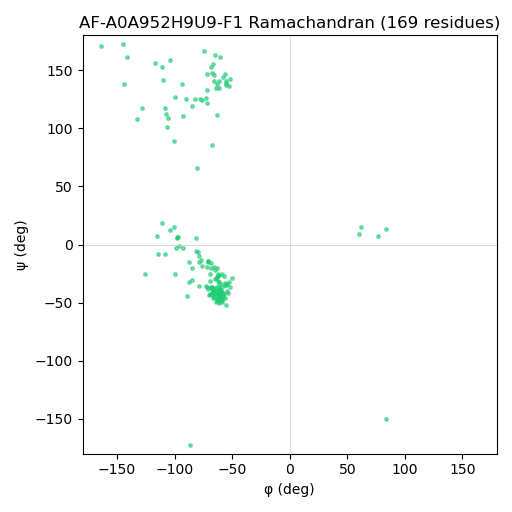 N N . LEU A 1 95 ? 17.319 -3.031 4.257 1.00 88.00 95 LEU A N 1
ATOM 703 C CA . LEU A 1 95 ? 18.428 -3.536 3.459 1.00 88.00 95 LEU A CA 1
ATOM 704 C C . LEU A 1 95 ? 17.941 -3.883 2.048 1.00 88.00 95 LEU A C 1
ATOM 706 O O . LEU A 1 95 ? 16.768 -4.197 1.823 1.00 88.00 95 LEU A O 1
ATOM 710 N N . ARG A 1 96 ? 18.860 -3.873 1.077 1.00 82.94 96 ARG A N 1
ATOM 711 C CA . ARG A 1 96 ? 18.522 -4.210 -0.311 1.00 82.94 96 ARG A CA 1
ATOM 712 C C . ARG A 1 96 ? 17.963 -5.630 -0.438 1.00 82.94 96 ARG A C 1
ATOM 714 O O . ARG A 1 96 ? 16.961 -5.809 -1.118 1.00 82.94 96 ARG A O 1
ATOM 721 N N . SER A 1 97 ? 18.537 -6.590 0.287 1.00 86.25 97 SER A N 1
ATOM 722 C CA . SER A 1 97 ? 18.054 -7.975 0.344 1.00 86.25 97 SER A CA 1
ATOM 723 C C . SER A 1 97 ? 16.625 -8.085 0.884 1.00 86.25 97 SER A C 1
ATOM 725 O O . SER A 1 97 ? 15.826 -8.856 0.361 1.00 86.25 97 SER A O 1
ATOM 727 N N . GLU A 1 98 ? 16.270 -7.280 1.889 1.00 86.19 98 GLU A N 1
ATOM 728 C CA . GLU A 1 98 ? 14.913 -7.255 2.442 1.00 86.19 98 GLU A CA 1
ATOM 729 C C . GLU A 1 98 ? 13.902 -6.713 1.431 1.00 86.19 98 GLU A C 1
ATOM 731 O O . GLU A 1 98 ? 12.797 -7.240 1.334 1.00 86.19 98 GLU A O 1
ATOM 736 N N . LEU A 1 99 ? 14.276 -5.682 0.664 1.00 83.44 99 LEU A N 1
ATOM 737 C CA . LEU A 1 99 ? 13.451 -5.151 -0.425 1.00 83.44 99 LEU A CA 1
ATOM 738 C C . LEU A 1 99 ? 13.308 -6.159 -1.566 1.00 83.44 99 LEU A C 1
ATOM 740 O O . LEU A 1 99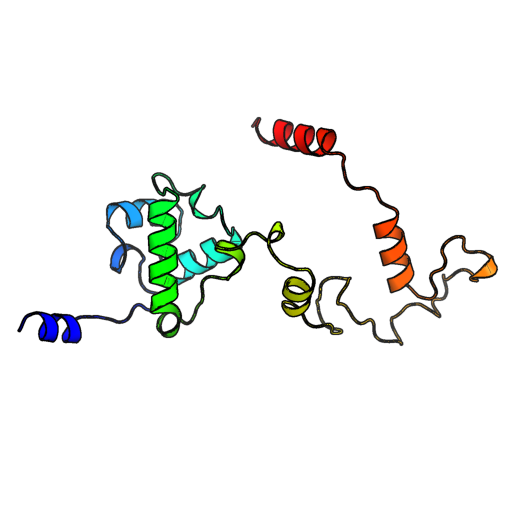 ? 12.215 -6.334 -2.101 1.00 83.44 99 LEU A O 1
ATOM 744 N N . ASP A 1 100 ? 14.402 -6.832 -1.915 1.00 83.81 100 ASP A N 1
ATOM 745 C CA . ASP A 1 100 ? 14.443 -7.822 -2.985 1.00 83.81 100 ASP A CA 1
ATOM 746 C C . ASP A 1 100 ? 13.568 -9.046 -2.685 1.00 83.81 100 ASP A C 1
ATOM 748 O O . ASP A 1 100 ? 13.044 -9.645 -3.619 1.00 83.81 100 ASP A O 1
ATOM 752 N N . ALA A 1 101 ? 13.370 -9.378 -1.407 1.00 85.50 101 ALA A N 1
ATOM 753 C CA . ALA A 1 101 ? 12.500 -10.465 -0.967 1.00 85.50 101 ALA A CA 1
ATOM 754 C C . ALA A 1 101 ? 10.999 -10.114 -0.982 1.00 85.50 101 ALA A C 1
ATOM 756 O O . ALA A 1 101 ? 10.168 -11.014 -0.889 1.00 85.50 101 ALA A O 1
ATOM 757 N N . VAL A 1 102 ? 10.621 -8.830 -1.087 1.00 84.56 102 VAL A N 1
ATOM 758 C CA . VAL A 1 102 ? 9.197 -8.425 -1.117 1.00 84.56 102 VAL A CA 1
ATOM 759 C C . VAL A 1 102 ? 8.523 -8.880 -2.409 1.00 84.56 102 VAL A C 1
ATOM 761 O O . VAL A 1 102 ? 7.352 -9.253 -2.398 1.00 84.56 102 VAL A O 1
ATOM 764 N N . VAL A 1 103 ? 9.256 -8.838 -3.522 1.00 88.31 103 VAL A N 1
ATOM 765 C CA . VAL A 1 103 ? 8.752 -9.192 -4.848 1.00 88.31 103 VAL A CA 1
ATOM 766 C C . VAL A 1 103 ? 9.749 -10.123 -5.525 1.00 88.31 103 VAL A C 1
ATOM 768 O O . VAL A 1 103 ? 10.828 -9.695 -5.941 1.00 88.31 103 VAL A O 1
ATOM 771 N N . ALA A 1 104 ? 9.371 -11.396 -5.644 1.00 91.25 104 ALA A N 1
ATOM 772 C CA . ALA A 1 104 ? 10.156 -12.379 -6.376 1.00 91.25 104 ALA A CA 1
ATOM 773 C C . ALA A 1 104 ? 10.194 -12.045 -7.882 1.00 91.25 104 ALA A C 1
ATOM 775 O O . ALA A 1 104 ? 9.202 -11.533 -8.414 1.00 91.25 104 ALA A O 1
ATOM 776 N N . PRO A 1 105 ? 11.313 -12.330 -8.574 1.00 93.75 105 PRO A N 1
ATOM 777 C CA . PRO A 1 105 ? 11.372 -12.225 -10.023 1.00 93.75 105 PRO A CA 1
ATOM 778 C C . PRO A 1 105 ? 10.387 -13.166 -10.723 1.00 93.75 105 PRO A C 1
ATOM 780 O O . PRO A 1 105 ? 10.303 -14.339 -10.366 1.00 93.75 105 PRO A O 1
ATOM 783 N N . ALA A 1 106 ? 9.664 -12.653 -11.717 1.00 95.62 106 ALA A N 1
ATOM 784 C CA . ALA A 1 106 ? 8.679 -13.403 -12.498 1.00 95.62 106 ALA A CA 1
ATOM 785 C C . ALA A 1 106 ? 8.317 -12.654 -13.794 1.00 95.62 106 ALA A C 1
ATOM 787 O O . ALA A 1 106 ? 8.720 -11.505 -13.985 1.00 95.62 106 ALA A O 1
ATOM 788 N N . SER A 1 107 ? 7.568 -13.310 -14.682 1.00 96.00 107 SER A N 1
ATOM 789 C CA . SER A 1 107 ? 7.123 -12.772 -15.977 1.00 96.00 107 SER A CA 1
ATOM 790 C C . SER A 1 107 ? 5.696 -12.194 -15.966 1.00 96.00 107 SER A C 1
ATOM 792 O O . SER A 1 107 ? 5.162 -11.865 -17.022 1.00 96.00 107 SER A O 1
ATOM 794 N N . ASP A 1 108 ? 5.050 -12.099 -14.803 1.00 94.62 108 ASP A N 1
ATOM 795 C CA . ASP A 1 108 ? 3.795 -11.366 -14.591 1.00 94.62 108 ASP A CA 1
ATOM 796 C C . ASP A 1 108 ? 4.074 -9.880 -14.267 1.00 94.62 108 ASP A C 1
ATOM 798 O O . ASP A 1 108 ? 5.204 -9.404 -14.381 1.00 94.62 108 ASP A O 1
ATOM 802 N N . ILE A 1 109 ? 3.050 -9.099 -13.896 1.00 93.44 109 ILE A N 1
ATOM 803 C CA . ILE A 1 109 ? 3.219 -7.667 -13.592 1.00 93.44 109 ILE A CA 1
ATOM 804 C C . ILE A 1 109 ? 4.138 -7.494 -12.372 1.00 93.44 109 ILE A C 1
ATOM 806 O O . ILE A 1 109 ? 3.770 -7.808 -11.238 1.00 93.44 109 ILE A O 1
ATOM 810 N N . ARG A 1 110 ? 5.336 -6.949 -12.606 1.00 94.06 110 ARG A N 1
ATOM 811 C CA . ARG A 1 110 ? 6.392 -6.748 -11.602 1.00 94.06 110 ARG A CA 1
ATOM 812 C C . ARG A 1 110 ? 7.112 -5.410 -11.818 1.00 94.06 110 ARG A C 1
ATOM 814 O O . ARG A 1 110 ? 7.061 -4.859 -12.917 1.00 94.06 110 ARG A O 1
ATOM 821 N N . PRO A 1 111 ? 7.825 -4.886 -10.802 1.00 91.31 111 PRO A N 1
ATOM 822 C CA . PRO A 1 111 ? 8.827 -3.845 -11.017 1.00 91.31 111 PRO A CA 1
ATOM 823 C C . PRO A 1 111 ? 9.822 -4.267 -12.104 1.00 91.31 111 PRO A C 1
ATOM 825 O O . PRO A 1 111 ? 10.202 -5.438 -12.166 1.00 91.31 111 PRO A O 1
ATOM 828 N N . LEU A 1 112 ? 10.264 -3.323 -12.938 1.00 92.69 112 LEU A N 1
ATOM 829 C CA . LEU A 1 112 ? 11.106 -3.607 -14.106 1.00 92.69 112 LEU A CA 1
ATOM 830 C C . LEU A 1 112 ? 12.398 -4.359 -13.739 1.00 92.69 112 LEU A C 1
ATOM 832 O O . LEU A 1 112 ? 12.855 -5.218 -14.489 1.00 92.69 112 LEU A O 1
ATOM 836 N N . GLU A 1 113 ? 12.967 -4.073 -12.568 1.00 88.94 113 GLU A N 1
ATOM 837 C CA . GLU A 1 113 ? 14.167 -4.727 -12.042 1.00 88.94 113 GLU A CA 1
ATOM 838 C C . GLU A 1 113 ? 13.959 -6.190 -11.601 1.00 88.94 1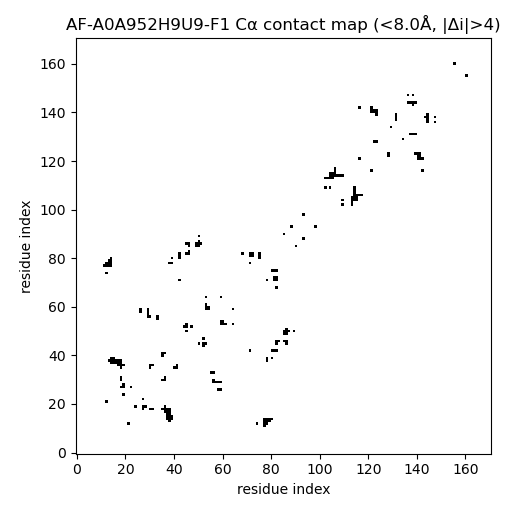13 GLU A C 1
ATOM 840 O O . GLU A 1 113 ? 14.937 -6.899 -11.370 1.00 88.94 113 GLU A O 1
ATOM 845 N N . LYS A 1 114 ? 12.707 -6.641 -11.458 1.00 92.19 114 LYS A N 1
ATOM 846 C CA . LYS A 1 114 ? 12.320 -8.024 -11.114 1.00 92.19 114 LYS A CA 1
ATOM 847 C C . LYS A 1 114 ? 11.574 -8.725 -12.248 1.00 92.19 114 LYS A C 1
ATOM 849 O O . LYS A 1 114 ? 11.314 -9.920 -12.154 1.00 92.19 114 LYS A O 1
ATOM 854 N N . PHE A 1 115 ? 11.213 -8.001 -13.298 1.00 95.19 115 PHE A N 1
ATOM 855 C CA . PHE A 1 115 ? 10.509 -8.572 -14.429 1.00 95.19 115 PHE A CA 1
ATOM 856 C C . PHE A 1 115 ? 11.447 -9.458 -15.255 1.00 95.19 115 PHE A C 1
ATOM 858 O O . PHE A 1 115 ? 12.485 -8.999 -15.738 1.00 95.19 115 PHE A O 1
ATOM 865 N N . ILE A 1 116 ? 11.078 -10.729 -15.410 1.00 95.75 116 ILE A N 1
ATOM 866 C CA . ILE A 1 116 ? 11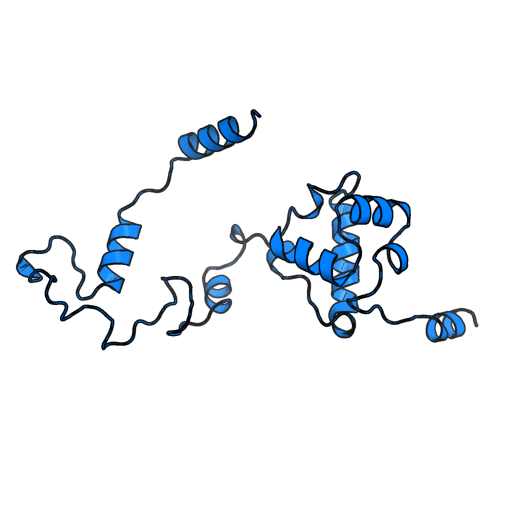.764 -11.680 -16.283 1.00 95.75 116 ILE A CA 1
ATOM 867 C C . ILE A 1 116 ? 11.068 -11.638 -17.638 1.00 95.75 116 ILE A C 1
ATOM 869 O O . ILE A 1 116 ? 9.930 -12.088 -17.767 1.00 95.75 116 ILE A O 1
ATOM 873 N N . VAL A 1 117 ? 11.755 -11.107 -18.647 1.00 95.69 117 VAL A N 1
ATOM 874 C CA . VAL A 1 117 ? 11.209 -11.044 -20.006 1.00 95.69 117 VAL A CA 1
ATOM 875 C C . VAL A 1 117 ? 11.318 -12.420 -20.669 1.00 95.69 117 VAL A C 1
ATOM 877 O O . VAL A 1 117 ? 12.430 -12.955 -20.729 1.00 95.69 117 VAL A O 1
ATOM 880 N N . PRO A 1 118 ? 10.213 -12.998 -21.180 1.00 95.81 118 PRO A N 1
ATOM 881 C CA . PRO A 1 118 ? 10.272 -14.203 -22.005 1.00 95.81 118 PRO A CA 1
ATOM 882 C C . PRO A 1 118 ? 11.208 -13.999 -23.200 1.00 95.81 118 PRO A C 1
ATOM 884 O O . PRO A 1 118 ? 11.233 -12.920 -23.795 1.00 95.81 118 PRO A O 1
ATOM 887 N N . ALA A 1 119 ? 11.992 -15.016 -23.556 1.00 94.06 119 ALA A N 1
ATOM 888 C CA . ALA A 1 119 ? 13.045 -14.886 -24.566 1.00 94.06 119 ALA A CA 1
ATOM 889 C C . ALA A 1 119 ? 12.490 -14.517 -25.953 1.00 94.06 119 ALA A C 1
ATOM 891 O O . ALA A 1 119 ? 13.134 -13.803 -26.715 1.00 94.06 119 ALA A O 1
ATOM 892 N N . GLU A 1 120 ? 11.281 -14.972 -26.259 1.00 94.62 120 GLU A N 1
ATOM 893 C CA . GLU A 1 120 ? 10.521 -14.665 -27.467 1.00 94.62 120 GLU A CA 1
ATOM 894 C C . GLU A 1 120 ? 10.044 -13.201 -27.538 1.00 94.62 120 GLU A C 1
ATOM 896 O O . GLU A 1 120 ? 9.771 -12.701 -28.628 1.00 94.62 120 GLU A O 1
ATOM 901 N N . LEU A 1 121 ? 9.983 -12.501 -26.398 1.00 94.06 121 LEU A N 1
ATOM 902 C CA . LEU A 1 121 ? 9.509 -11.117 -26.268 1.00 94.06 121 LEU A CA 1
ATOM 903 C C . LEU A 1 121 ? 10.610 -10.142 -25.824 1.00 94.06 121 LEU A C 1
ATOM 905 O O . LEU A 1 121 ? 10.325 -8.982 -25.540 1.00 94.06 121 LEU A O 1
ATOM 909 N N . ASP A 1 122 ? 11.870 -10.577 -25.751 1.00 94.56 122 ASP A N 1
ATOM 910 C CA . ASP A 1 122 ? 12.953 -9.735 -25.232 1.00 94.56 122 ASP A CA 1
ATOM 911 C C . ASP A 1 122 ? 13.502 -8.715 -26.243 1.00 94.56 1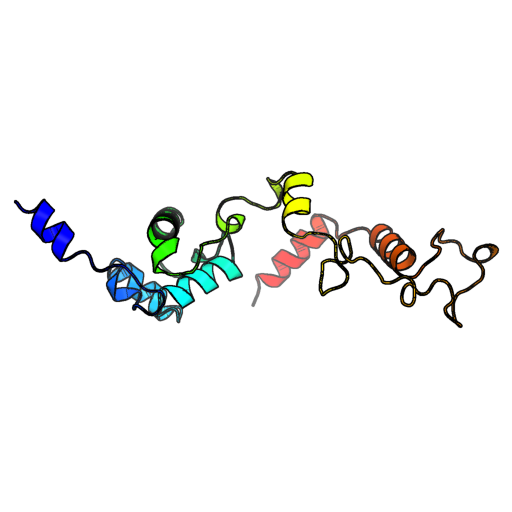22 ASP A C 1
ATOM 913 O O . ASP A 1 122 ? 14.325 -7.867 -25.892 1.00 94.56 122 ASP A O 1
ATOM 917 N N . GLY A 1 123 ? 13.047 -8.785 -27.496 1.00 94.56 123 GLY A N 1
ATOM 918 C CA . GLY A 1 123 ? 13.363 -7.820 -28.545 1.00 94.56 123 GLY A CA 1
ATOM 919 C C . GLY A 1 123 ? 14.758 -7.954 -29.154 1.00 94.56 123 GLY A C 1
ATOM 920 O O . GLY A 1 123 ? 15.144 -7.123 -29.984 1.00 94.56 123 GLY A O 1
ATOM 921 N N . ARG A 1 124 ? 15.529 -9.002 -28.822 1.00 94.12 124 ARG A N 1
ATOM 922 C CA . ARG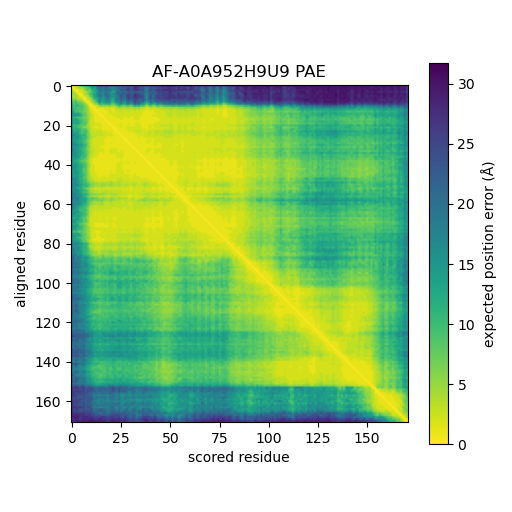 A 1 124 ? 16.878 -9.208 -29.390 1.00 94.12 124 ARG A CA 1
ATOM 923 C C . ARG A 1 124 ? 16.884 -9.387 -30.917 1.00 94.12 124 ARG A C 1
ATOM 925 O O . ARG A 1 124 ? 17.876 -9.068 -31.562 1.00 94.12 124 ARG A O 1
ATOM 932 N N . HIS A 1 125 ? 15.776 -9.864 -31.491 1.00 91.94 125 HIS A N 1
ATOM 933 C CA . HIS A 1 125 ? 15.589 -10.083 -32.935 1.00 91.94 125 HIS A CA 1
ATOM 934 C C . HIS A 1 125 ? 14.573 -9.111 -33.564 1.00 91.94 125 HIS A C 1
ATOM 936 O O . HIS A 1 125 ? 14.019 -9.393 -34.624 1.00 91.94 125 HIS A O 1
ATOM 942 N N . GLY A 1 126 ? 14.276 -7.985 -32.906 1.00 90.62 126 GLY A N 1
ATOM 943 C CA . GLY A 1 126 ? 13.292 -7.024 -33.406 1.00 90.62 126 GLY A CA 1
ATOM 944 C C . GLY A 1 126 ? 13.701 -6.409 -34.749 1.00 90.62 126 GLY A C 1
ATOM 945 O O . GLY A 1 126 ? 14.851 -6.012 -34.928 1.00 90.62 126 GLY A O 1
ATOM 946 N N . ALA A 1 127 ? 12.748 -6.258 -35.675 1.00 91.25 127 ALA A N 1
ATOM 947 C CA . ALA A 1 127 ? 12.991 -5.729 -37.025 1.00 91.25 127 ALA A CA 1
ATOM 948 C C . ALA A 1 127 ? 13.622 -4.321 -37.046 1.00 91.25 127 ALA A C 1
ATOM 950 O O . ALA A 1 127 ? 14.329 -3.964 -37.984 1.00 91.25 127 ALA A O 1
ATOM 951 N N . TYR A 1 128 ? 13.388 -3.527 -35.997 1.00 89.19 128 TYR A N 1
ATOM 952 C CA . TYR A 1 128 ? 13.915 -2.167 -35.855 1.00 89.19 128 TYR A CA 1
ATOM 953 C C . TYR A 1 128 ? 15.181 -2.081 -34.984 1.00 89.19 128 TYR A C 1
ATOM 955 O O . TYR A 1 128 ? 15.657 -0.979 -34.698 1.00 89.19 128 TYR A O 1
ATOM 963 N N . ARG A 1 129 ? 15.754 -3.214 -34.553 1.00 89.50 129 ARG A N 1
ATOM 964 C CA . ARG A 1 129 ? 16.991 -3.229 -33.766 1.00 89.50 129 ARG A CA 1
ATOM 965 C C . ARG A 1 129 ? 18.193 -2.961 -34.670 1.00 89.50 129 ARG A C 1
ATOM 967 O O . ARG A 1 129 ? 18.434 -3.662 -35.649 1.00 89.50 129 ARG A O 1
ATOM 974 N N . ARG A 1 130 ? 18.978 -1.940 -34.324 1.00 91.44 130 ARG A N 1
ATOM 975 C CA . ARG A 1 130 ? 20.237 -1.636 -35.016 1.00 91.44 130 ARG A CA 1
ATOM 976 C C . ARG A 1 130 ? 21.312 -2.685 -34.682 1.00 91.44 130 ARG A C 1
ATOM 978 O O . ARG A 1 130 ? 21.343 -3.167 -33.548 1.00 91.44 130 ARG A O 1
ATOM 985 N N . PRO A 1 131 ? 22.222 -3.010 -35.623 1.00 91.00 131 PRO A N 1
ATOM 986 C CA . PRO A 1 131 ? 23.369 -3.872 -35.339 1.00 91.00 131 PRO A CA 1
ATOM 987 C C . PRO A 1 131 ? 24.214 -3.334 -34.178 1.00 91.00 131 PRO A C 1
ATOM 989 O O . PRO A 1 131 ? 24.519 -2.143 -34.146 1.00 91.00 131 PRO A O 1
ATOM 992 N N . GLN A 1 132 ? 24.657 -4.205 -33.261 1.00 90.12 132 GLN A N 1
ATOM 993 C CA . GLN A 1 132 ? 25.375 -3.799 -32.040 1.00 90.12 132 GLN A CA 1
ATOM 994 C C . GLN A 1 132 ? 26.637 -2.964 -32.317 1.00 90.12 132 GLN A C 1
ATOM 996 O O . GLN A 1 132 ? 26.947 -2.063 -31.545 1.00 90.12 132 GLN A O 1
ATOM 1001 N N . ALA A 1 133 ? 27.338 -3.220 -33.427 1.00 92.88 133 ALA A N 1
ATOM 1002 C CA . ALA A 1 133 ? 28.513 -2.449 -33.844 1.00 92.88 133 ALA A CA 1
ATOM 1003 C C . ALA A 1 133 ? 28.203 -0.971 -34.162 1.00 92.88 133 ALA A C 1
ATOM 1005 O O . ALA A 1 133 ? 29.102 -0.138 -34.152 1.00 92.88 133 ALA A O 1
ATOM 1006 N N . GLN A 1 134 ? 26.937 -0.644 -34.435 1.00 93.25 134 GLN A N 1
ATOM 1007 C CA . GLN A 1 134 ? 26.454 0.715 -34.695 1.00 93.25 134 GLN A CA 1
ATOM 1008 C C . GLN A 1 134 ? 25.813 1.352 -33.448 1.00 93.25 134 GLN A C 1
ATOM 1010 O O . GLN A 1 134 ? 25.388 2.505 -33.492 1.00 93.25 134 GLN A O 1
ATOM 1015 N N . CYS A 1 135 ? 25.716 0.615 -32.337 1.00 90.75 135 CYS A N 1
ATOM 1016 C CA . CYS A 1 135 ? 25.081 1.067 -31.105 1.00 90.75 135 CYS A CA 1
ATOM 1017 C C . CYS A 1 135 ? 26.131 1.546 -30.096 1.00 90.75 135 CYS A C 1
ATOM 1019 O O . CYS A 1 135 ? 27.022 0.792 -29.711 1.00 90.75 135 CYS A O 1
ATOM 1021 N N . LEU A 1 136 ? 25.969 2.770 -29.583 1.00 89.88 136 LEU A N 1
ATOM 1022 C CA . LEU A 1 136 ? 26.766 3.267 -28.450 1.00 89.88 136 LEU A CA 1
ATOM 1023 C C . LEU A 1 136 ? 26.416 2.542 -27.139 1.00 89.88 136 LEU A C 1
ATOM 1025 O O . LEU A 1 136 ? 27.267 2.359 -26.270 1.00 89.88 136 LEU A O 1
ATOM 1029 N N . LEU A 1 137 ? 25.157 2.119 -26.995 1.00 90.56 137 LEU A N 1
ATOM 1030 C CA . LEU A 1 137 ? 24.677 1.377 -25.836 1.00 90.56 137 LEU A CA 1
ATOM 1031 C C . LEU A 1 137 ? 25.017 -0.111 -25.979 1.00 90.56 137 LEU A C 1
ATOM 1033 O O . LEU A 1 137 ? 24.629 -0.757 -26.954 1.00 90.56 137 LEU A O 1
ATOM 1037 N N . LYS A 1 138 ? 25.700 -0.677 -24.980 1.00 90.94 138 LYS A N 1
ATOM 1038 C CA . LYS A 1 138 ? 26.010 -2.115 -24.902 1.00 90.94 138 LYS A CA 1
ATOM 1039 C C . LYS A 1 138 ? 24.804 -2.908 -24.378 1.00 90.94 138 LYS A C 1
ATOM 1041 O O . LYS A 1 138 ? 24.849 -3.435 -23.272 1.00 90.94 138 LYS A O 1
ATOM 1046 N N . ALA A 1 139 ? 23.716 -2.943 -25.147 1.00 93.81 139 ALA A N 1
ATOM 1047 C CA . ALA A 1 139 ? 22.472 -3.619 -24.780 1.00 93.81 139 ALA A CA 1
ATOM 1048 C C . ALA A 1 139 ? 22.004 -4.574 -25.887 1.00 93.81 139 ALA A C 1
ATOM 1050 O O . ALA A 1 139 ? 21.650 -4.154 -26.988 1.00 93.81 139 ALA A O 1
ATOM 1051 N N . SER A 1 140 ? 21.942 -5.862 -25.561 1.00 93.44 140 SER A N 1
ATOM 1052 C CA . SER A 1 140 ? 21.619 -6.942 -26.504 1.00 93.44 140 SER A CA 1
ATOM 1053 C C . SER A 1 140 ? 20.118 -7.228 -26.651 1.00 93.44 140 SER A C 1
ATOM 1055 O O . SER A 1 140 ? 19.713 -7.866 -27.618 1.00 93.44 140 SER A O 1
ATOM 1057 N N . ASN A 1 141 ? 19.289 -6.722 -25.736 1.00 94.56 141 ASN A N 1
ATOM 1058 C CA . ASN A 1 141 ? 17.834 -6.879 -25.741 1.00 94.56 141 ASN A CA 1
ATOM 1059 C C . ASN A 1 141 ? 17.145 -5.603 -25.211 1.00 94.56 141 ASN A C 1
ATOM 1061 O O . ASN A 1 141 ? 17.822 -4.644 -24.817 1.00 94.56 141 ASN A O 1
ATOM 1065 N N . ASP A 1 142 ? 15.818 -5.529 -25.295 1.00 93.94 142 ASP A N 1
ATOM 1066 C CA . ASP A 1 142 ? 15.058 -4.310 -24.980 1.00 93.94 142 ASP A CA 1
ATOM 1067 C C . ASP A 1 142 ? 15.111 -3.999 -23.484 1.00 93.94 142 ASP A C 1
ATOM 1069 O O . ASP A 1 142 ? 15.276 -2.846 -23.086 1.00 93.94 142 ASP A O 1
ATOM 1073 N N . HIS A 1 143 ? 15.077 -5.036 -22.645 1.00 94.81 143 HIS A N 1
ATOM 1074 C CA . HIS A 1 143 ? 15.182 -4.903 -21.192 1.00 94.81 143 HIS A CA 1
ATOM 1075 C C . HIS A 1 143 ? 16.492 -4.233 -20.764 1.00 94.81 143 HIS A C 1
ATOM 1077 O O . HIS A 1 143 ? 16.473 -3.239 -20.036 1.00 94.81 143 HIS A O 1
ATOM 1083 N N . GLN A 1 144 ? 17.627 -4.705 -21.288 1.00 94.44 144 GLN A N 1
ATOM 1084 C CA . GLN A 1 144 ? 18.938 -4.096 -21.054 1.00 94.44 144 GLN A CA 1
ATOM 1085 C C . GLN A 1 144 ? 18.994 -2.657 -21.571 1.00 94.44 144 GLN A C 1
ATOM 1087 O O . GLN A 1 144 ? 19.583 -1.796 -20.916 1.00 94.44 144 GLN A O 1
ATOM 1092 N N . ALA A 1 145 ? 18.380 -2.381 -22.726 1.00 93.75 145 ALA A N 1
ATOM 1093 C CA . ALA A 1 145 ? 18.379 -1.045 -23.310 1.00 93.75 145 ALA A CA 1
ATOM 1094 C C . ALA A 1 145 ? 17.611 -0.045 -22.432 1.00 93.75 145 ALA A C 1
ATOM 1096 O O . ALA A 1 145 ? 18.118 1.043 -22.149 1.00 93.75 145 ALA A O 1
ATOM 1097 N N . ILE A 1 146 ? 16.431 -0.437 -21.940 1.00 93.31 146 ILE A N 1
ATOM 1098 C CA . ILE A 1 146 ? 15.614 0.373 -21.031 1.00 93.31 146 ILE A CA 1
ATOM 1099 C C . ILE A 1 146 ? 16.357 0.603 -19.713 1.00 93.31 146 ILE A C 1
ATOM 1101 O O . ILE A 1 146 ? 16.451 1.744 -19.261 1.00 93.31 146 ILE A O 1
ATOM 1105 N N . LEU A 1 147 ? 16.924 -0.444 -19.104 1.00 92.94 147 LEU A N 1
ATOM 1106 C CA . LEU A 1 147 ? 17.657 -0.307 -17.843 1.00 92.94 147 LEU A CA 1
ATOM 1107 C C . LEU A 1 147 ? 18.867 0.619 -17.979 1.00 92.94 147 LEU A C 1
ATOM 1109 O O . LEU A 1 147 ? 19.054 1.500 -17.139 1.00 92.94 147 LEU A O 1
ATOM 1113 N N . ALA A 1 148 ? 19.657 0.472 -19.042 1.00 92.75 148 ALA A N 1
ATOM 1114 C CA . ALA A 1 148 ? 20.807 1.337 -19.273 1.00 92.75 148 ALA A CA 1
ATOM 1115 C C . ALA A 1 148 ? 20.383 2.792 -19.548 1.00 92.75 148 ALA A C 1
ATOM 1117 O O . ALA A 1 148 ? 21.012 3.727 -19.048 1.00 92.75 148 ALA A O 1
ATOM 1118 N N . TRP A 1 149 ? 19.275 3.006 -20.267 1.00 91.56 149 TRP A N 1
ATOM 1119 C CA . TRP A 1 149 ? 18.706 4.342 -20.450 1.00 91.56 149 TRP A CA 1
ATOM 1120 C C . TRP A 1 149 ? 18.255 4.962 -19.122 1.00 91.56 149 TRP A C 1
ATOM 1122 O O . TRP A 1 149 ? 18.636 6.098 -18.841 1.00 91.56 149 TRP A O 1
ATOM 1132 N N . ILE A 1 150 ? 17.520 4.230 -18.275 1.00 91.38 150 ILE A N 1
ATOM 1133 C CA . ILE A 1 150 ? 17.104 4.702 -16.942 1.00 91.38 150 ILE A CA 1
ATOM 1134 C C . ILE A 1 150 ? 18.329 5.070 -16.096 1.00 91.38 150 ILE A C 1
ATOM 1136 O O . ILE A 1 150 ? 18.351 6.136 -15.487 1.00 91.38 150 ILE A O 1
ATOM 1140 N N . GLN A 1 151 ? 19.363 4.226 -16.087 1.00 88.88 151 GLN A N 1
ATOM 1141 C CA . GLN A 1 151 ? 20.590 4.457 -15.316 1.00 88.88 151 GLN A CA 1
ATOM 1142 C C . GLN A 1 151 ? 21.381 5.679 -15.795 1.00 88.88 151 GLN A C 1
ATOM 1144 O O . GLN A 1 151 ? 22.029 6.339 -14.987 1.00 88.88 151 GLN A O 1
ATOM 1149 N N . SER A 1 152 ? 21.303 6.016 -17.086 1.00 89.38 152 SER A N 1
ATOM 1150 C CA . SER A 1 152 ? 21.913 7.238 -17.627 1.00 89.38 152 SER A CA 1
ATOM 1151 C C . SER A 1 152 ? 21.207 8.526 -17.188 1.00 89.38 152 SER A C 1
ATOM 1153 O O . SER A 1 152 ? 21.745 9.617 -17.373 1.00 89.38 152 SER A O 1
ATOM 1155 N N . LYS A 1 153 ? 19.990 8.439 -16.632 1.00 87.62 153 LYS A N 1
ATOM 1156 C CA . LYS A 1 153 ? 19.265 9.611 -16.140 1.00 87.62 153 LYS A CA 1
ATOM 1157 C C . LYS A 1 153 ? 19.702 9.923 -14.718 1.00 87.62 153 LYS A C 1
ATOM 1159 O O . LYS A 1 153 ? 19.494 9.143 -13.792 1.00 87.62 153 LYS A O 1
ATOM 1164 N N . HIS A 1 154 ? 20.250 11.116 -14.528 1.00 77.06 154 HIS A N 1
ATOM 1165 C CA . HIS A 1 154 ? 20.447 11.655 -13.193 1.00 77.06 154 HIS A CA 1
ATOM 1166 C C . HIS A 1 154 ? 19.092 12.056 -12.606 1.00 77.06 154 HIS A C 1
ATOM 1168 O O . HIS A 1 154 ? 18.274 12.701 -13.263 1.00 77.06 154 HIS A O 1
ATOM 1174 N N . GLY A 1 155 ? 18.841 11.651 -11.361 1.00 80.06 155 GLY A N 1
ATOM 1175 C CA . GLY A 1 155 ? 17.683 12.136 -10.622 1.00 80.06 155 GLY A CA 1
ATOM 1176 C C . GLY A 1 155 ? 17.793 13.637 -10.353 1.00 80.06 155 GLY A C 1
ATOM 1177 O O . GLY A 1 155 ? 18.878 14.211 -10.399 1.00 80.06 155 GLY A O 1
ATOM 1178 N N . LEU A 1 156 ? 16.665 14.261 -10.012 1.00 82.62 156 LEU A N 1
ATOM 1179 C CA . LEU A 1 156 ? 16.650 15.663 -9.599 1.00 82.62 156 LEU A CA 1
ATOM 1180 C C . LEU A 1 156 ? 17.614 15.902 -8.430 1.00 82.62 156 LEU A C 1
ATOM 1182 O O . LEU A 1 156 ? 17.657 15.105 -7.477 1.00 82.62 156 LEU A O 1
ATOM 1186 N N . THR A 1 157 ? 18.329 17.025 -8.484 1.00 86.94 157 THR A N 1
ATOM 1187 C CA . THR A 1 157 ? 19.157 17.494 -7.370 1.00 86.94 157 THR A CA 1
ATOM 1188 C C . THR A 1 157 ? 18.285 17.747 -6.138 1.00 86.94 157 THR A C 1
ATOM 1190 O O . THR A 1 157 ? 17.056 17.863 -6.223 1.00 86.94 157 THR A O 1
ATOM 1193 N N . LEU A 1 158 ? 18.902 17.810 -4.956 1.00 82.56 158 LEU A N 1
ATOM 1194 C CA . LEU A 1 158 ? 18.171 18.128 -3.728 1.00 82.56 158 LEU A CA 1
ATOM 1195 C C . LEU A 1 158 ? 17.445 19.476 -3.853 1.00 82.56 158 LEU A C 1
ATOM 1197 O O . LEU A 1 158 ? 16.272 19.562 -3.503 1.00 82.56 158 LEU A O 1
ATOM 1201 N N . GLU A 1 159 ? 18.105 20.480 -4.426 1.00 86.69 159 GLU A N 1
ATOM 1202 C CA . GLU A 1 159 ? 17.537 21.808 -4.680 1.00 86.69 159 GLU A CA 1
ATOM 1203 C C . GLU A 1 159 ? 16.303 21.742 -5.582 1.00 86.69 159 GLU A C 1
ATOM 1205 O O . GLU A 1 159 ? 15.247 22.258 -5.223 1.00 86.69 159 GLU A O 1
ATOM 1210 N N . GLN A 1 160 ? 16.382 21.014 -6.700 1.00 87.62 160 GLN A N 1
ATOM 1211 C CA . GLN A 1 160 ? 15.245 20.819 -7.603 1.00 87.62 160 GLN A CA 1
ATOM 1212 C C . GLN A 1 160 ? 14.078 20.095 -6.911 1.00 87.62 160 GLN A C 1
ATOM 1214 O O . GLN A 1 160 ? 12.912 20.450 -7.098 1.00 87.62 160 GLN A O 1
ATOM 1219 N N . LYS A 1 161 ? 14.371 19.095 -6.067 1.00 84.94 161 LYS A N 1
ATOM 1220 C CA . LYS A 1 161 ? 13.348 18.396 -5.268 1.00 84.94 161 LYS A CA 1
ATOM 1221 C C . LYS A 1 161 ? 12.689 19.321 -4.245 1.00 84.94 161 LYS A C 1
ATOM 1223 O O . LYS A 1 161 ? 11.483 19.212 -4.026 1.00 84.94 161 LYS A O 1
ATOM 1228 N N . LEU A 1 162 ? 13.460 20.193 -3.598 1.00 86.81 162 LEU A N 1
ATOM 1229 C CA . LEU A 1 162 ? 12.947 21.163 -2.631 1.00 86.81 162 LEU A CA 1
ATOM 1230 C C . LEU A 1 162 ? 12.090 22.231 -3.319 1.00 86.81 162 LEU A C 1
ATOM 1232 O O . LEU A 1 162 ? 10.990 22.499 -2.841 1.00 86.81 162 LEU A O 1
ATOM 1236 N N . ALA A 1 163 ? 12.520 22.746 -4.474 1.00 87.56 163 ALA A N 1
ATOM 1237 C CA . ALA A 1 163 ? 11.756 23.703 -5.273 1.00 87.56 163 ALA A CA 1
ATOM 1238 C C . ALA A 1 163 ? 10.385 23.141 -5.699 1.00 87.56 163 ALA A C 1
ATOM 1240 O O . ALA A 1 163 ? 9.357 23.784 -5.493 1.00 87.56 163 ALA A O 1
ATOM 1241 N N . LEU A 1 164 ? 10.336 21.892 -6.186 1.00 84.44 164 LEU A N 1
ATOM 1242 C CA . LEU A 1 164 ? 9.069 21.220 -6.513 1.00 84.44 164 LEU A CA 1
ATOM 1243 C C . LEU A 1 164 ? 8.160 21.022 -5.290 1.00 84.44 164 LEU A C 1
ATOM 1245 O O . LEU A 1 164 ? 6.938 21.086 -5.410 1.00 84.44 164 LEU A O 1
ATOM 1249 N N . ARG A 1 165 ? 8.729 20.758 -4.107 1.00 78.88 165 ARG A N 1
ATOM 1250 C CA . ARG A 1 165 ? 7.950 20.618 -2.864 1.00 78.88 165 ARG A CA 1
ATOM 1251 C C . ARG A 1 165 ? 7.406 21.954 -2.368 1.00 78.88 165 ARG A C 1
ATOM 1253 O O . ARG A 1 165 ? 6.296 21.969 -1.847 1.00 78.88 165 ARG A O 1
ATOM 1260 N N . ALA A 1 166 ? 8.161 23.038 -2.528 1.00 77.25 166 ALA A N 1
ATOM 1261 C CA . ALA A 1 166 ? 7.716 24.386 -2.190 1.00 77.25 166 ALA A CA 1
ATOM 1262 C C . ALA A 1 166 ? 6.560 24.830 -3.101 1.00 77.25 166 ALA A C 1
ATOM 1264 O O . ALA A 1 166 ? 5.538 25.283 -2.600 1.00 77.25 166 ALA A O 1
ATOM 1265 N N . GLY A 1 167 ? 6.659 24.579 -4.413 1.00 72.12 167 GLY A N 1
ATOM 1266 C CA . GLY A 1 167 ? 5.589 24.899 -5.368 1.00 72.12 167 GLY A CA 1
ATOM 1267 C C . GLY A 1 167 ? 4.278 24.135 -5.135 1.00 72.12 167 GLY A C 1
ATOM 1268 O O . GLY A 1 167 ? 3.212 24.652 -5.428 1.00 72.12 167 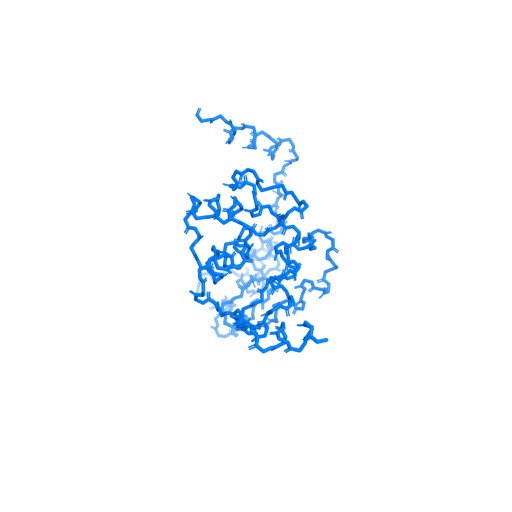GLY A O 1
ATOM 1269 N N . ARG A 1 168 ? 4.326 22.931 -4.549 1.00 67.94 168 ARG A N 1
ATOM 1270 C CA . ARG A 1 168 ? 3.128 22.137 -4.196 1.00 67.94 168 ARG A CA 1
ATOM 1271 C C . ARG A 1 168 ? 2.426 22.585 -2.908 1.00 67.94 168 ARG A C 1
ATOM 1273 O O . ARG A 1 168 ? 1.368 22.050 -2.595 1.00 67.94 168 ARG A O 1
ATOM 1280 N N . ARG A 1 169 ? 3.031 23.483 -2.123 1.00 57.25 169 ARG A N 1
ATOM 1281 C CA . ARG A 1 169 ? 2.480 23.979 -0.846 1.00 57.25 169 ARG A CA 1
ATOM 1282 C C . ARG A 1 169 ? 1.724 25.302 -0.975 1.00 57.25 169 ARG A C 1
ATOM 1284 O O . ARG A 1 169 ? 1.198 25.772 0.028 1.00 57.25 169 ARG A O 1
ATOM 1291 N N . HIS A 1 170 ? 1.652 25.870 -2.174 1.00 41.78 170 HIS A N 1
ATOM 1292 C CA . HIS A 1 170 ? 0.806 27.018 -2.468 1.00 41.78 170 HIS A CA 1
ATOM 1293 C C . HIS A 1 170 ? -0.405 26.537 -3.283 1.00 41.78 170 HIS A C 1
ATOM 1295 O O . HIS A 1 170 ? -0.195 26.091 -4.413 1.00 41.78 170 HIS A O 1
ATOM 1301 N N . PRO A 1 171 ? -1.623 26.518 -2.704 1.00 49.78 171 PRO A N 1
ATOM 1302 C CA . PRO A 1 171 ? -2.854 26.432 -3.483 1.00 49.78 171 PRO A CA 1
ATOM 1303 C C . PRO A 1 171 ? -3.092 27.714 -4.289 1.00 49.78 171 PRO A C 1
ATOM 1305 O O . PRO A 1 171 ? -2.637 28.792 -3.837 1.00 49.78 171 PRO A O 1
#

Secondary structure (DSSP, 8-state):
-HHHHHHHH-PPP-TTSBGGGTS-HHHHHHHHHTT--BHHHHHHHHHHH-TTGGGGSTT--HHHHHHHHHHHHHTHHHHT----GGGTS-GGGS-HHHHHTTS--BSSS--TTTB---GGGS-TT-TTPPPGGG-SS--SSHHHHHHHHHHTSPPPPHHHHHHHHHHTT--

Radius of gyration: 24.18 Å; Cα contacts (8 Å, |Δi|>4): 136; chains: 1; bounding box: 47×42×76 Å